Protein AF-A0A257QC44-F1 (afdb_monomer_lite)

pLDDT: mean 83.53, std 12.94, range [48.78, 96.62]

Foldseek 3Di:
DWDWDDDPVDDIDIDDQVVVVVLVVLLVNPDDDGDDPDDDQDPVSVVSRVVSLVVQLVVQPPDDDPDPPDPPDDDPVPDDQGSVNVVDD

Sequence (89 aa):
MLVVFHSKAAAEVLMFEKHALPILIAAGKPYTDTLPARGVITRDQLDAAIAGIEGAISSDTDSAFSDENDDSKAHPISHAVSFRRRAWP

Radius of gyration: 15.79 Å; chains: 1; bounding box: 45×3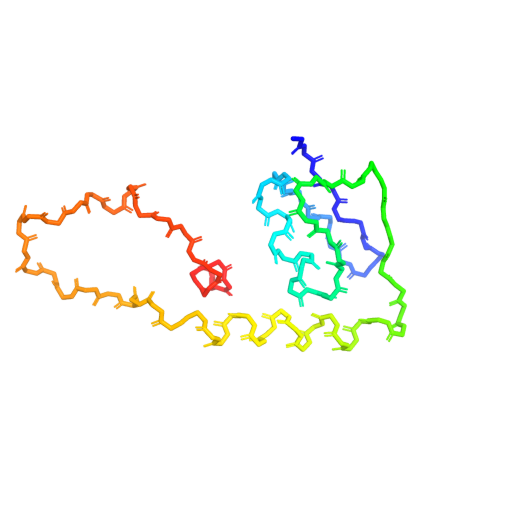0×36 Å

Structure (mmCIF, N/CA/C/O backbone):
data_AF-A0A257QC44-F1
#
_entry.id   AF-A0A257QC44-F1
#
loop_
_atom_site.group_PDB
_atom_site.id
_atom_site.type_symbol
_atom_site.label_atom_id
_atom_site.label_alt_id
_atom_site.label_comp_id
_atom_site.label_asym_id
_atom_site.label_entity_id
_atom_site.label_seq_id
_atom_site.pdbx_PDB_ins_code
_atom_site.Cartn_x
_atom_site.Cartn_y
_atom_site.Cartn_z
_atom_site.occupancy
_atom_site.B_iso_or_equiv
_atom_site.auth_seq_id
_atom_site.auth_comp_id
_atom_site.auth_asym_id
_atom_site.auth_atom_id
_atom_site.pdbx_PDB_model_num
ATOM 1 N N . MET A 1 1 ? 10.552 11.996 3.507 1.00 85.69 1 MET A N 1
ATOM 2 C CA . MET A 1 1 ? 9.966 11.841 4.859 1.00 85.69 1 MET A CA 1
ATOM 3 C C . MET A 1 1 ? 9.970 10.368 5.285 1.00 85.69 1 MET A C 1
ATOM 5 O O . MET A 1 1 ? 10.081 9.506 4.415 1.00 85.69 1 MET A O 1
ATOM 9 N N . LEU A 1 2 ? 9.899 10.061 6.588 1.00 90.69 2 LEU A N 1
ATOM 10 C CA . LEU A 1 2 ? 9.635 8.699 7.084 1.00 90.69 2 LEU A CA 1
ATOM 11 C C . LEU A 1 2 ? 8.133 8.567 7.363 1.00 90.69 2 LEU A C 1
ATOM 13 O O . LEU A 1 2 ? 7.549 9.450 7.985 1.00 90.69 2 LEU A O 1
ATOM 17 N N . VAL A 1 3 ? 7.524 7.487 6.886 1.00 92.69 3 VAL A N 1
ATOM 18 C CA . VAL A 1 3 ? 6.106 7.163 7.061 1.00 92.69 3 VAL A CA 1
ATOM 19 C C . VAL A 1 3 ? 5.993 6.003 8.043 1.00 92.69 3 VAL A C 1
ATOM 21 O O . VAL A 1 3 ? 6.754 5.038 7.955 1.00 92.69 3 VAL A O 1
ATOM 24 N N . VAL A 1 4 ? 5.036 6.106 8.964 1.00 94.50 4 VAL A N 1
ATOM 25 C CA . VAL A 1 4 ? 4.718 5.065 9.945 1.00 94.50 4 VAL A CA 1
ATOM 26 C C . VAL A 1 4 ? 3.323 4.534 9.652 1.00 94.50 4 VAL A C 1
ATOM 28 O O . VAL A 1 4 ? 2.348 5.286 9.688 1.00 94.50 4 VAL A O 1
ATOM 31 N N . PHE A 1 5 ? 3.225 3.242 9.366 1.00 93.31 5 PHE A N 1
ATOM 32 C CA . PHE A 1 5 ? 1.954 2.543 9.243 1.00 93.31 5 PHE A CA 1
ATOM 33 C C . PHE A 1 5 ? 1.609 1.923 10.589 1.00 93.31 5 PHE A C 1
ATOM 35 O O . PHE A 1 5 ? 2.281 0.998 11.046 1.00 93.31 5 PHE A O 1
ATOM 42 N N . 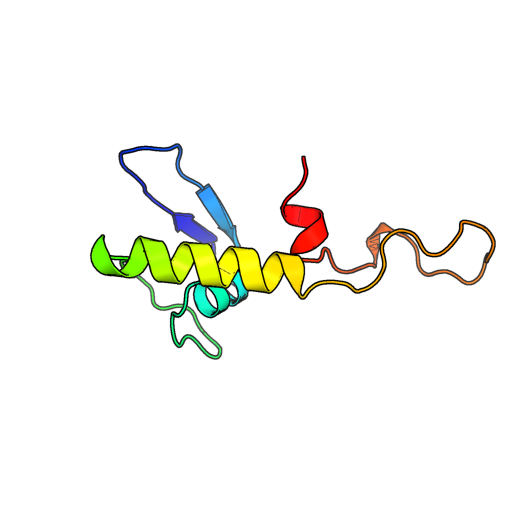HIS A 1 6 ? 0.560 2.443 11.217 1.00 94.62 6 HIS A N 1
ATOM 43 C CA . HIS A 1 6 ? 0.072 1.950 12.496 1.00 94.62 6 HIS A CA 1
ATOM 44 C C . HIS A 1 6 ? -1.112 1.002 12.289 1.00 94.62 6 HIS A C 1
ATOM 46 O O . HIS A 1 6 ? -2.058 1.321 11.566 1.00 94.62 6 HIS A O 1
ATOM 52 N N . SER A 1 7 ? -1.080 -0.149 12.957 1.00 92.06 7 SER A N 1
ATOM 53 C CA . SER A 1 7 ? -2.181 -1.106 12.999 1.00 92.06 7 SER A CA 1
ATOM 54 C C . SER A 1 7 ? -2.307 -1.673 14.403 1.00 92.06 7 SER A C 1
ATOM 56 O O . SER A 1 7 ? -1.314 -1.976 15.052 1.00 92.06 7 SER A O 1
ATOM 58 N N . LYS A 1 8 ? -3.543 -1.873 14.866 1.00 91.62 8 LYS A N 1
ATOM 59 C CA . LYS A 1 8 ? -3.793 -2.535 16.154 1.00 91.62 8 LYS A CA 1
ATOM 60 C C . LYS A 1 8 ? -3.568 -4.051 16.086 1.00 91.62 8 LYS A C 1
ATOM 62 O O . LYS A 1 8 ? -3.430 -4.693 17.120 1.00 91.62 8 LYS A O 1
ATOM 67 N N . ALA A 1 9 ? -3.591 -4.619 14.880 1.00 90.25 9 ALA A N 1
ATOM 68 C CA . ALA A 1 9 ? -3.535 -6.059 14.639 1.00 90.25 9 ALA A CA 1
ATOM 69 C C . ALA A 1 9 ? -2.137 -6.563 14.238 1.00 90.25 9 ALA A C 1
ATOM 71 O O . ALA A 1 9 ? -1.936 -7.770 14.148 1.00 90.25 9 ALA A O 1
ATOM 72 N N . ALA A 1 10 ? -1.187 -5.664 13.971 1.00 89.31 10 ALA A N 1
ATOM 73 C CA . ALA A 1 10 ? 0.141 -6.007 13.473 1.00 89.31 10 ALA A CA 1
ATOM 74 C C . ALA A 1 10 ? 1.197 -5.037 14.014 1.00 89.31 10 ALA A C 1
ATOM 76 O O . ALA A 1 10 ? 0.865 -3.988 14.561 1.00 89.31 10 ALA A O 1
ATOM 77 N N . ALA A 1 11 ? 2.471 -5.391 13.847 1.00 92.75 11 ALA A N 1
ATOM 78 C CA . ALA A 1 11 ? 3.575 -4.494 14.162 1.00 92.75 11 ALA A CA 1
ATOM 79 C C . ALA A 1 11 ? 3.549 -3.242 13.272 1.00 92.75 11 ALA A C 1
ATOM 81 O O . ALA A 1 11 ? 3.060 -3.268 12.139 1.00 92.75 11 ALA A O 1
ATOM 82 N N . GLU A 1 12 ? 4.106 -2.150 13.789 1.00 94.75 12 GLU A N 1
ATOM 83 C CA . GLU A 1 12 ? 4.263 -0.923 13.019 1.00 94.75 12 GLU A CA 1
ATOM 84 C C . GLU A 1 12 ? 5.285 -1.121 11.900 1.00 94.75 12 GLU A C 1
ATOM 86 O O . GLU A 1 12 ? 6.357 -1.694 12.106 1.00 94.75 12 GLU A O 1
ATOM 91 N N . VAL A 1 13 ? 4.957 -0.616 10.711 1.00 91.62 13 VAL A N 1
ATOM 92 C CA . VAL A 1 13 ? 5.863 -0.649 9.561 1.00 91.62 13 VAL A CA 1
ATOM 93 C C . VAL A 1 13 ? 6.388 0.754 9.310 1.00 91.62 13 VAL A C 1
ATOM 95 O O . VAL A 1 13 ? 5.623 1.704 9.136 1.00 91.62 13 VAL A O 1
ATOM 98 N N . LEU A 1 14 ? 7.711 0.873 9.274 1.00 93.44 14 LEU A N 1
ATOM 99 C CA . LEU A 1 14 ? 8.420 2.112 8.986 1.00 93.44 14 LEU A CA 1
ATOM 100 C C . LEU A 1 14 ? 8.935 2.067 7.553 1.00 93.44 14 LEU A C 1
ATOM 102 O O . LEU A 1 14 ? 9.592 1.108 7.151 1.00 93.44 14 LEU A O 1
ATOM 106 N N . MET A 1 15 ? 8.659 3.111 6.777 1.00 91.56 15 MET A N 1
ATOM 107 C CA . MET A 1 15 ? 9.086 3.159 5.384 1.00 91.56 15 MET A CA 1
ATOM 108 C C . MET A 1 15 ? 9.397 4.583 4.936 1.00 91.56 15 MET A C 1
ATOM 110 O O . MET A 1 15 ? 8.725 5.535 5.323 1.00 91.56 15 MET A O 1
ATOM 114 N N . PHE A 1 16 ? 10.401 4.751 4.075 1.00 92.12 16 PHE A N 1
ATOM 115 C CA . PHE A 1 16 ? 10.603 6.032 3.405 1.00 92.12 16 PHE A CA 1
ATOM 116 C C . PHE A 1 16 ? 9.427 6.358 2.482 1.00 92.12 16 PHE A C 1
ATOM 118 O O . PHE A 1 16 ? 8.950 5.511 1.733 1.00 92.12 16 PHE A O 1
ATOM 125 N N . GLU A 1 17 ? 9.027 7.622 2.470 1.00 90.56 17 GLU A N 1
ATOM 126 C CA . GLU A 1 17 ? 7.936 8.164 1.655 1.00 90.56 17 GLU A CA 1
ATOM 127 C C . GLU A 1 17 ? 7.990 7.730 0.183 1.00 90.56 17 GLU A C 1
ATOM 129 O O . GLU A 1 17 ? 7.008 7.218 -0.347 1.00 90.56 17 GLU A O 1
ATOM 134 N N . LYS A 1 18 ? 9.174 7.822 -0.439 1.00 89.25 18 LYS A N 1
ATOM 135 C CA . LYS A 1 18 ? 9.421 7.407 -1.833 1.00 89.25 18 LYS A CA 1
ATOM 136 C C . LYS A 1 18 ? 9.078 5.941 -2.126 1.00 89.25 18 LYS A C 1
ATOM 138 O O . LYS A 1 18 ? 8.924 5.557 -3.277 1.00 89.25 18 LYS A O 1
ATOM 143 N N . HIS A 1 19 ? 9.028 5.099 -1.099 1.00 89.25 19 HIS A N 1
ATOM 144 C CA . HIS A 1 19 ? 8.678 3.686 -1.207 1.00 89.25 19 HIS A CA 1
ATOM 145 C C . HIS A 1 19 ? 7.233 3.416 -0.784 1.00 89.25 19 HIS A C 1
ATOM 147 O O . HIS A 1 19 ? 6.621 2.496 -1.316 1.00 89.25 19 HIS A O 1
ATOM 153 N N . ALA A 1 20 ? 6.684 4.236 0.114 1.00 91.31 20 ALA A N 1
ATOM 154 C CA . ALA A 1 20 ? 5.293 4.157 0.545 1.00 91.31 20 ALA A CA 1
ATOM 155 C C . ALA A 1 20 ? 4.320 4.633 -0.544 1.00 91.31 20 ALA A C 1
ATOM 157 O O . ALA A 1 20 ? 3.255 4.044 -0.709 1.00 91.31 20 ALA A O 1
ATOM 158 N N . LEU A 1 21 ? 4.690 5.673 -1.299 1.00 91.12 21 LEU A N 1
ATOM 159 C CA . LEU A 1 21 ? 3.850 6.274 -2.338 1.00 91.12 21 LEU A CA 1
ATOM 160 C C . LEU A 1 21 ? 3.319 5.252 -3.359 1.00 91.12 21 LEU A C 1
ATOM 162 O O . LEU A 1 21 ? 2.100 5.152 -3.489 1.00 91.12 21 LEU A O 1
ATOM 166 N N . PRO A 1 22 ? 4.155 4.424 -4.014 1.00 90.19 22 PRO A N 1
ATOM 167 C CA . PRO A 1 22 ? 3.639 3.477 -4.995 1.00 90.19 22 PRO A CA 1
ATOM 168 C C . PRO A 1 22 ? 2.796 2.354 -4.357 1.00 90.19 22 PRO A C 1
ATOM 170 O O . PRO A 1 22 ? 1.872 1.863 -4.997 1.00 90.19 22 PRO A O 1
ATOM 173 N N . ILE A 1 23 ? 3.042 1.980 -3.090 1.00 91.75 23 ILE A N 1
ATOM 174 C CA . ILE A 1 23 ? 2.195 1.011 -2.363 1.00 91.75 23 ILE A CA 1
ATOM 175 C C . ILE A 1 23 ? 0.807 1.605 -2.113 1.00 91.75 23 ILE A C 1
ATOM 177 O O . ILE A 1 23 ? -0.201 0.931 -2.288 1.00 91.75 23 ILE A O 1
ATOM 181 N N . LEU A 1 24 ? 0.741 2.878 -1.719 1.00 93.06 24 LEU A N 1
ATOM 182 C CA . LEU A 1 24 ? -0.523 3.563 -1.462 1.00 93.06 24 LEU A CA 1
ATOM 183 C C . LEU A 1 24 ? -1.324 3.796 -2.745 1.00 93.06 24 LEU A C 1
ATOM 185 O O . LEU A 1 24 ? -2.546 3.667 -2.717 1.00 93.06 24 LEU A O 1
ATOM 189 N N . ILE A 1 25 ? -0.647 4.078 -3.860 1.00 92.31 25 ILE A N 1
ATOM 190 C CA . ILE A 1 25 ? -1.277 4.142 -5.185 1.00 92.31 25 ILE A CA 1
ATOM 191 C C . ILE A 1 25 ? -1.874 2.782 -5.551 1.00 92.31 25 ILE A C 1
ATOM 193 O O . ILE A 1 25 ? -3.049 2.715 -5.907 1.00 92.31 25 ILE A O 1
ATOM 197 N N . ALA A 1 26 ? -1.109 1.695 -5.392 1.00 92.62 26 ALA A N 1
ATOM 198 C CA . ALA A 1 26 ? -1.607 0.337 -5.617 1.00 92.62 26 ALA A CA 1
ATOM 199 C C . ALA A 1 26 ? -2.787 -0.012 -4.691 1.00 92.62 26 ALA A C 1
ATOM 201 O O . ALA A 1 26 ? -3.735 -0.660 -5.118 1.00 92.62 26 ALA A O 1
ATOM 202 N N . ALA A 1 27 ? -2.787 0.496 -3.456 1.00 93.75 27 ALA A N 1
ATOM 203 C CA . ALA A 1 27 ? -3.893 0.375 -2.506 1.00 93.75 27 ALA A CA 1
ATOM 204 C C . ALA A 1 27 ? -5.131 1.233 -2.860 1.00 93.75 27 ALA A C 1
ATOM 206 O O . ALA A 1 27 ? -6.066 1.327 -2.062 1.00 93.75 27 ALA A O 1
ATOM 207 N N . GLY A 1 28 ? -5.138 1.905 -4.016 1.00 91.44 28 GLY A N 1
ATOM 208 C CA . GLY A 1 28 ? -6.256 2.719 -4.492 1.00 91.44 28 GLY A CA 1
ATOM 209 C C . GLY A 1 28 ? -6.311 4.131 -3.905 1.00 91.44 28 GLY A C 1
ATOM 210 O O . GLY A 1 28 ? -7.352 4.787 -3.987 1.00 91.44 28 GLY A O 1
ATOM 211 N N . LYS A 1 29 ? -5.227 4.631 -3.294 1.00 91.06 29 LYS A N 1
ATOM 212 C CA . LYS A 1 29 ? -5.153 6.030 -2.849 1.00 91.06 29 LYS A CA 1
ATOM 213 C C . LYS A 1 29 ? -4.648 6.916 -3.995 1.00 91.06 29 LYS A C 1
ATOM 215 O O . LYS A 1 29 ? -3.577 6.647 -4.532 1.00 91.06 29 LYS A O 1
ATOM 220 N N . PRO A 1 30 ? -5.357 8.003 -4.350 1.00 85.25 30 PRO A N 1
ATOM 221 C CA . PRO A 1 30 ? -5.028 8.833 -5.508 1.00 85.25 30 PRO A CA 1
ATOM 222 C C . PRO A 1 30 ? -3.917 9.849 -5.189 1.00 85.25 30 PRO A C 1
ATOM 224 O O . PRO A 1 30 ? -4.081 11.050 -5.393 1.00 85.25 30 PRO A O 1
ATOM 227 N N . TYR A 1 31 ? -2.803 9.391 -4.621 1.00 86.75 31 TYR A N 1
ATOM 228 C CA . TYR A 1 31 ? -1.637 10.241 -4.384 1.00 86.75 31 TYR A CA 1
ATOM 229 C C . TYR A 1 31 ? -0.807 10.304 -5.665 1.00 86.75 31 TYR A C 1
ATOM 231 O O . TYR A 1 31 ? -0.518 9.269 -6.253 1.00 86.75 31 TYR A O 1
ATOM 239 N N . THR A 1 32 ? -0.452 11.506 -6.114 1.00 78.12 32 THR A N 1
ATOM 240 C CA . THR A 1 32 ? 0.329 11.691 -7.345 1.00 78.12 32 THR A CA 1
ATOM 241 C C . THR A 1 32 ? 1.811 1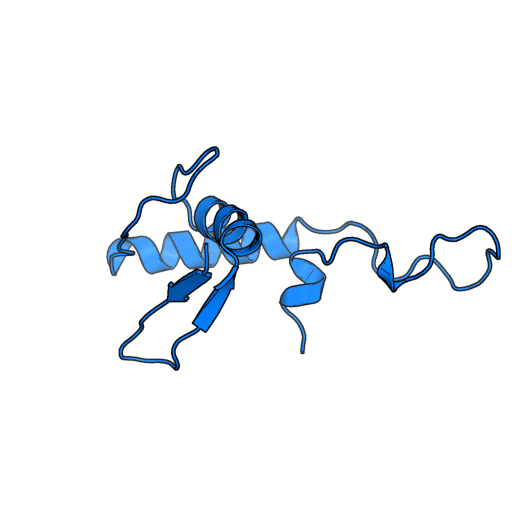1.832 -7.024 1.00 78.12 32 THR A C 1
ATOM 243 O O . THR A 1 32 ? 2.578 10.910 -7.274 1.00 78.12 32 THR A O 1
ATOM 246 N N . ASP A 1 33 ? 2.199 12.939 -6.390 1.00 75.25 33 ASP A N 1
ATOM 247 C CA . ASP A 1 33 ? 3.615 13.293 -6.215 1.00 75.25 33 ASP A CA 1
ATOM 248 C C . ASP A 1 33 ? 4.054 13.378 -4.753 1.00 75.25 33 ASP A C 1
ATOM 250 O O . ASP A 1 33 ? 5.221 13.157 -4.437 1.00 75.25 33 ASP A O 1
ATOM 254 N N . THR A 1 34 ? 3.134 13.708 -3.845 1.00 81.50 34 THR A N 1
ATOM 255 C CA . THR A 1 34 ? 3.455 13.920 -2.429 1.00 81.50 34 THR A CA 1
ATOM 256 C C . THR A 1 34 ? 2.482 13.187 -1.525 1.00 81.50 34 THR A C 1
ATOM 258 O O . THR A 1 34 ? 1.290 13.061 -1.822 1.00 81.50 34 THR A O 1
ATOM 261 N N . LEU A 1 35 ? 3.003 12.685 -0.404 1.00 83.81 35 LEU A N 1
ATOM 262 C CA . LEU A 1 35 ? 2.164 12.101 0.631 1.00 83.81 35 LEU A CA 1
ATOM 263 C C . LEU A 1 35 ? 1.584 13.196 1.538 1.00 83.81 35 LEU A C 1
ATOM 265 O O . LEU A 1 35 ? 2.314 14.091 1.970 1.00 83.81 35 LEU A O 1
ATOM 269 N N . PRO A 1 36 ? 0.297 13.101 1.919 1.00 87.44 36 PRO A N 1
ATOM 270 C CA . PRO A 1 36 ? -0.240 13.942 2.978 1.00 87.44 36 PRO A CA 1
ATOM 271 C C . PRO A 1 36 ? 0.422 13.601 4.321 1.00 87.44 36 PRO A C 1
ATOM 273 O O . PRO A 1 36 ? 0.850 12.472 4.557 1.00 87.44 36 PRO A O 1
ATOM 276 N N . ALA A 1 37 ? 0.432 14.559 5.251 1.00 86.44 37 ALA A N 1
ATOM 277 C CA . ALA A 1 37 ? 1.016 14.362 6.582 1.00 86.44 37 ALA A CA 1
ATOM 278 C C . ALA A 1 37 ? 0.335 13.241 7.397 1.00 86.44 37 ALA A C 1
ATOM 280 O O . ALA A 1 37 ? 0.950 12.670 8.295 1.00 86.44 37 ALA A O 1
ATOM 281 N N . ARG A 1 38 ? -0.944 12.943 7.118 1.00 87.81 38 ARG A N 1
ATOM 282 C CA . ARG A 1 38 ? -1.713 11.847 7.727 1.00 87.81 38 ARG A CA 1
ATOM 283 C C . ARG A 1 38 ? -2.703 11.264 6.723 1.00 87.81 38 ARG A C 1
ATOM 285 O O . ARG A 1 38 ? -3.181 11.965 5.835 1.00 87.81 38 ARG A O 1
ATOM 292 N N . GLY A 1 39 ? -3.061 10.001 6.924 1.00 89.81 39 GLY A N 1
ATOM 293 C CA . GLY A 1 39 ? -4.085 9.306 6.152 1.00 89.81 39 GLY A CA 1
ATOM 294 C C . GLY A 1 39 ? -4.698 8.158 6.948 1.00 89.81 39 GLY A C 1
ATOM 295 O O . GLY A 1 39 ? -4.176 7.771 7.993 1.00 89.81 39 GLY A O 1
ATOM 296 N N . VAL A 1 40 ? -5.815 7.624 6.454 1.00 92.06 40 VAL A N 1
ATOM 297 C CA . VAL A 1 40 ? -6.466 6.436 7.016 1.00 92.06 40 VAL A CA 1
ATOM 298 C C . VAL A 1 40 ? -6.953 5.523 5.888 1.00 92.06 40 VAL A C 1
ATOM 300 O O . VAL A 1 40 ? -7.406 5.993 4.835 1.00 92.06 40 VAL A O 1
ATOM 303 N N . ILE A 1 41 ? -6.841 4.215 6.106 1.00 91.69 41 ILE A N 1
ATOM 304 C CA . ILE A 1 41 ? -7.491 3.181 5.298 1.00 91.69 41 ILE A CA 1
ATOM 305 C C . ILE A 1 41 ? -8.622 2.633 6.161 1.00 91.69 41 ILE A C 1
ATOM 307 O O . ILE A 1 41 ? -8.379 2.136 7.261 1.00 91.69 41 ILE A O 1
ATOM 311 N N . THR A 1 42 ? -9.861 2.811 5.711 1.00 92.75 42 THR A N 1
ATOM 312 C CA . THR A 1 42 ? -11.029 2.315 6.445 1.00 92.75 42 THR A CA 1
ATOM 313 C C . THR A 1 42 ? -11.234 0.832 6.168 1.00 92.75 42 THR A C 1
ATOM 315 O O . THR A 1 42 ? -10.726 0.298 5.185 1.00 92.75 42 THR A O 1
ATOM 318 N N . ARG A 1 43 ? -12.009 0.162 7.025 1.00 92.00 43 ARG A N 1
ATOM 319 C CA . ARG A 1 43 ? -12.299 -1.269 6.883 1.00 92.00 43 ARG A CA 1
ATOM 320 C C . ARG A 1 43 ? -12.860 -1.619 5.503 1.00 92.00 43 ARG A C 1
ATOM 322 O O . ARG A 1 43 ? -12.384 -2.562 4.891 1.00 92.00 43 ARG A O 1
ATOM 329 N N . ASP A 1 44 ? -13.801 -0.825 5.002 1.00 95.44 44 ASP A N 1
ATOM 330 C CA . ASP A 1 44 ? -14.457 -1.073 3.709 1.00 95.44 44 ASP A CA 1
ATOM 331 C C . ASP A 1 44 ? -13.503 -0.905 2.513 1.00 95.44 44 ASP A C 1
ATOM 333 O O . ASP A 1 44 ? -13.790 -1.358 1.411 1.00 95.44 44 ASP A O 1
ATOM 337 N N . GLN A 1 45 ? -12.358 -0.248 2.722 1.00 94.31 45 GLN A N 1
ATOM 338 C CA . GLN A 1 45 ? -11.321 -0.068 1.706 1.00 94.31 45 GLN A CA 1
ATOM 339 C C . GLN A 1 45 ? -10.279 -1.193 1.723 1.00 94.31 45 GLN A C 1
ATOM 341 O O . GLN A 1 45 ? -9.470 -1.256 0.802 1.00 94.31 45 GLN A O 1
ATOM 346 N N . LEU A 1 46 ? -10.264 -2.055 2.749 1.00 92.81 46 LEU A N 1
ATOM 347 C CA . LEU A 1 46 ? -9.208 -3.056 2.927 1.00 92.81 46 LEU A CA 1
ATOM 348 C C . LEU A 1 46 ? -9.195 -4.087 1.801 1.00 92.81 46 LEU A C 1
ATOM 350 O O . LEU A 1 46 ? -8.135 -4.318 1.231 1.00 92.81 46 LEU A O 1
ATOM 354 N N . ASP A 1 47 ? -10.349 -4.651 1.446 1.00 95.81 47 ASP A N 1
ATOM 355 C CA . ASP A 1 47 ? -10.418 -5.706 0.427 1.00 95.81 47 ASP A CA 1
ATOM 356 C C . ASP A 1 47 ? -9.919 -5.195 -0.934 1.00 95.81 47 ASP A C 1
ATOM 358 O O . ASP A 1 47 ? -9.093 -5.831 -1.588 1.00 95.81 47 ASP A O 1
ATOM 362 N N . ALA A 1 48 ? -10.346 -3.990 -1.324 1.00 96.06 48 ALA A N 1
ATOM 363 C CA .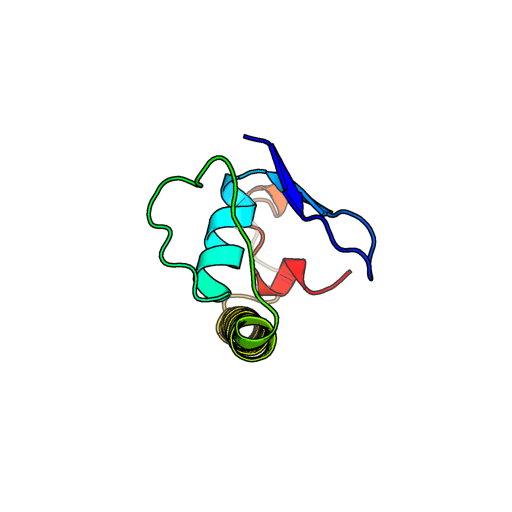 ALA A 1 48 ? -9.891 -3.345 -2.553 1.00 96.06 48 ALA A CA 1
ATOM 364 C C . ALA A 1 48 ? -8.397 -2.980 -2.505 1.00 96.06 48 ALA A C 1
ATOM 366 O O . ALA A 1 48 ? -7.687 -3.155 -3.494 1.00 96.06 48 ALA A O 1
ATOM 367 N N . ALA A 1 49 ? -7.909 -2.498 -1.358 1.00 95.31 49 ALA A N 1
ATOM 368 C CA . ALA A 1 49 ? -6.504 -2.151 -1.177 1.00 95.31 49 ALA A CA 1
ATOM 369 C C . ALA A 1 49 ? -5.589 -3.379 -1.279 1.00 95.31 49 ALA A C 1
ATOM 371 O O . ALA A 1 49 ? -4.554 -3.312 -1.937 1.00 95.31 49 ALA A O 1
ATOM 372 N N . ILE A 1 50 ? -5.978 -4.498 -0.659 1.00 94.25 50 ILE A N 1
ATOM 373 C CA . ILE A 1 50 ? -5.235 -5.762 -0.722 1.00 94.25 50 ILE A CA 1
ATOM 374 C C . ILE A 1 50 ? -5.190 -6.260 -2.167 1.00 94.25 50 ILE A C 1
ATOM 376 O O . ILE A 1 50 ? -4.099 -6.468 -2.696 1.00 94.25 50 ILE A O 1
ATOM 380 N N . ALA A 1 51 ? -6.345 -6.348 -2.834 1.00 96.62 51 ALA A N 1
ATOM 381 C CA . ALA A 1 51 ? -6.421 -6.803 -4.221 1.00 96.62 51 ALA A CA 1
ATOM 382 C C . ALA A 1 51 ? -5.577 -5.933 -5.172 1.00 96.62 51 ALA A C 1
ATOM 384 O O . ALA A 1 51 ? -4.915 -6.449 -6.072 1.00 96.62 51 ALA A O 1
ATOM 385 N N . GLY A 1 52 ? -5.559 -4.613 -4.962 1.00 95.69 52 GLY A N 1
ATOM 386 C CA . GLY A 1 52 ? -4.739 -3.694 -5.749 1.00 95.69 52 GLY A CA 1
ATOM 387 C C . GLY A 1 52 ? -3.233 -3.897 -5.546 1.00 95.69 52 GLY A C 1
ATOM 388 O O . GLY A 1 52 ? -2.476 -3.915 -6.518 1.00 95.69 52 GLY A O 1
ATOM 389 N N . ILE A 1 53 ? -2.791 -4.127 -4.304 1.00 93.62 53 ILE A N 1
ATOM 390 C CA . ILE A 1 53 ? -1.385 -4.433 -3.995 1.00 93.62 53 ILE A CA 1
ATOM 391 C C . ILE A 1 53 ? -0.976 -5.788 -4.591 1.00 93.62 53 ILE A C 1
ATOM 393 O O . ILE A 1 53 ? 0.074 -5.884 -5.226 1.00 93.62 53 ILE A O 1
ATOM 397 N N . GLU A 1 54 ? -1.798 -6.826 -4.437 1.00 94.44 54 GLU A N 1
ATOM 398 C CA . GLU A 1 54 ? -1.548 -8.155 -5.014 1.00 94.44 54 GLU A CA 1
ATOM 399 C C . GLU A 1 54 ? -1.501 -8.115 -6.547 1.00 94.44 54 GLU A C 1
ATOM 401 O O . GLU A 1 54 ? -0.636 -8.741 -7.171 1.00 94.44 54 GLU A O 1
ATOM 406 N N . GLY A 1 55 ? -2.385 -7.324 -7.159 1.00 93.38 55 GLY A N 1
ATOM 407 C CA . GLY A 1 55 ? -2.378 -7.051 -8.592 1.00 93.38 55 GLY A CA 1
ATOM 408 C C . GLY A 1 55 ? -1.083 -6.375 -9.040 1.00 93.38 55 GLY A C 1
ATOM 409 O O . GLY A 1 55 ? -0.455 -6.836 -9.994 1.00 93.38 55 GLY A O 1
ATOM 410 N N . ALA A 1 56 ? -0.629 -5.348 -8.313 1.00 91.00 56 ALA A N 1
ATOM 411 C CA . ALA A 1 56 ? 0.630 -4.662 -8.601 1.00 91.00 56 ALA A CA 1
ATOM 412 C C . ALA A 1 56 ? 1.836 -5.616 -8.520 1.00 91.00 56 ALA A C 1
ATOM 414 O O . ALA A 1 56 ? 2.650 -5.649 -9.442 1.00 91.00 56 ALA A O 1
ATOM 415 N N . ILE A 1 57 ? 1.910 -6.454 -7.479 1.00 90.50 57 ILE A N 1
ATOM 416 C CA . ILE A 1 57 ? 2.957 -7.481 -7.323 1.00 90.50 57 ILE A CA 1
ATOM 417 C C . ILE A 1 57 ? 2.935 -8.481 -8.486 1.00 90.50 57 ILE A C 1
ATOM 419 O O . ILE A 1 57 ? 3.986 -8.869 -8.995 1.00 90.50 57 ILE A O 1
ATOM 423 N N . SER A 1 58 ? 1.745 -8.904 -8.915 1.00 89.81 58 SER A N 1
ATOM 424 C CA . SER A 1 58 ? 1.585 -9.891 -9.988 1.00 89.81 58 SER A CA 1
ATOM 425 C C . SER A 1 58 ? 1.965 -9.326 -11.358 1.00 89.81 58 SER A C 1
ATOM 427 O O . SER A 1 58 ? 2.607 -10.024 -12.146 1.00 89.81 58 SER A O 1
ATOM 429 N N . SER A 1 59 ? 1.595 -8.067 -11.616 1.00 87.31 59 SER A N 1
ATOM 430 C CA . SER A 1 59 ? 1.895 -7.333 -12.853 1.00 87.31 59 SER A CA 1
ATOM 431 C C . SER A 1 59 ? 3.368 -6.954 -13.004 1.00 87.31 59 SER A C 1
ATOM 433 O O . SER A 1 59 ? 3.833 -6.729 -14.118 1.00 87.31 59 SER A O 1
ATOM 435 N N . ASP A 1 60 ? 4.112 -6.922 -11.898 1.00 80.88 60 ASP A N 1
ATOM 436 C CA . ASP A 1 60 ? 5.554 -6.707 -11.880 1.00 80.88 60 ASP A CA 1
ATOM 437 C C . ASP A 1 60 ? 6.272 -7.992 -12.328 1.00 80.88 60 ASP A C 1
ATOM 439 O O . ASP A 1 60 ? 6.762 -8.799 -11.533 1.00 80.88 60 ASP A O 1
ATOM 443 N N . THR A 1 61 ? 6.219 -8.251 -13.636 1.00 69.44 61 THR A N 1
ATOM 444 C CA . THR A 1 61 ? 6.816 -9.419 -14.301 1.00 69.44 61 THR A CA 1
ATOM 445 C C . THR A 1 61 ? 8.242 -9.174 -14.782 1.00 69.44 61 THR A C 1
ATOM 447 O O . THR A 1 61 ? 8.881 -10.118 -15.247 1.00 69.44 61 THR A O 1
ATOM 450 N N . ASP A 1 62 ? 8.757 -7.946 -14.674 1.00 62.47 62 ASP A N 1
ATOM 451 C CA . ASP A 1 62 ? 10.078 -7.612 -15.199 1.00 62.47 62 ASP A CA 1
ATOM 452 C C . ASP A 1 62 ? 11.206 -8.224 -14.351 1.00 62.47 62 ASP A C 1
ATOM 454 O O . ASP A 1 62 ? 11.573 -7.770 -13.267 1.00 62.47 62 ASP A O 1
ATOM 458 N N . SER A 1 63 ? 11.776 -9.280 -14.938 1.00 56.75 63 SER A N 1
ATOM 459 C CA . SER A 1 63 ? 13.126 -9.804 -14.745 1.00 56.75 63 SER A CA 1
ATOM 460 C C . SER A 1 63 ? 13.471 -10.309 -13.339 1.00 56.75 63 SER A C 1
ATOM 462 O O . SER A 1 63 ? 14.397 -9.849 -12.658 1.00 56.75 63 SER A O 1
ATOM 464 N N . ALA A 1 64 ? 12.821 -11.416 -12.993 1.00 52.50 64 ALA A N 1
ATOM 465 C CA . ALA A 1 64 ? 13.537 -12.573 -12.469 1.00 52.50 64 ALA A CA 1
ATOM 466 C C . ALA A 1 64 ? 14.832 -12.813 -13.284 1.00 52.50 64 ALA A C 1
ATOM 468 O O . ALA A 1 64 ? 14.766 -12.933 -14.500 1.00 52.50 64 ALA A O 1
ATOM 469 N N . PHE A 1 65 ? 15.986 -12.830 -12.608 1.00 51.31 65 PHE A N 1
ATOM 470 C CA . PHE A 1 65 ? 17.246 -13.454 -13.040 1.00 51.31 65 PHE A CA 1
ATOM 471 C C . PHE A 1 65 ? 17.542 -13.416 -14.552 1.00 51.31 65 PHE A C 1
ATOM 473 O O . PHE A 1 65 ? 17.339 -14.400 -15.259 1.00 51.31 65 PHE A O 1
ATOM 480 N N . SER A 1 66 ? 18.078 -12.304 -15.063 1.00 48.78 66 SER A N 1
ATOM 481 C CA . SER A 1 66 ? 18.770 -12.362 -16.354 1.00 48.78 66 SER A CA 1
ATOM 482 C C . SER A 1 66 ? 20.026 -13.229 -16.181 1.00 48.78 66 SER A C 1
ATOM 484 O O . SER A 1 66 ? 20.981 -12.788 -15.545 1.00 48.78 66 SER A O 1
ATOM 486 N N . ASP A 1 67 ? 19.973 -14.440 -16.734 1.00 51.22 67 ASP A N 1
ATOM 487 C CA . ASP A 1 67 ? 20.996 -15.494 -16.869 1.00 51.22 67 ASP A CA 1
ATOM 488 C C . ASP A 1 67 ? 22.460 -15.027 -16.691 1.00 51.22 67 ASP A C 1
ATOM 490 O O . ASP A 1 67 ? 22.919 -14.134 -17.400 1.00 51.22 67 ASP A O 1
ATOM 494 N N . GLU A 1 68 ? 23.193 -15.604 -15.738 1.00 51.72 68 GLU A N 1
ATOM 495 C CA . GLU A 1 68 ? 24.470 -15.146 -15.141 1.00 51.72 68 GLU A CA 1
ATOM 496 C C . GLU A 1 68 ? 25.710 -15.051 -16.075 1.00 51.72 68 GLU A C 1
ATOM 498 O O . GLU A 1 68 ? 26.836 -15.089 -15.596 1.00 51.72 68 GLU A O 1
ATOM 503 N N . ASN A 1 69 ? 25.569 -14.877 -17.393 1.00 53.50 69 ASN A N 1
ATOM 504 C CA . ASN A 1 69 ? 26.697 -14.872 -18.340 1.00 53.50 69 ASN A CA 1
ATOM 505 C C . ASN A 1 69 ? 26.748 -13.634 -19.254 1.00 53.50 69 ASN A C 1
ATOM 507 O O . ASN A 1 69 ? 26.713 -13.758 -20.476 1.00 53.50 69 ASN A O 1
ATOM 511 N N . ASP A 1 70 ? 26.837 -12.430 -18.683 1.00 56.75 70 ASP A N 1
ATOM 512 C CA . ASP A 1 70 ? 27.269 -11.247 -19.444 1.00 56.75 70 ASP A CA 1
ATOM 513 C C . ASP A 1 70 ? 28.037 -10.281 -18.528 1.00 56.75 70 ASP A C 1
ATOM 515 O O . ASP A 1 70 ? 27.444 -9.621 -17.669 1.00 56.75 70 ASP A O 1
ATOM 519 N N . ASP A 1 71 ? 29.358 -10.197 -18.722 1.00 60.12 71 ASP A N 1
ATOM 520 C CA . ASP A 1 71 ? 30.279 -9.285 -18.015 1.00 60.12 71 ASP A CA 1
ATOM 521 C C . ASP A 1 71 ? 29.930 -7.794 -18.223 1.00 60.12 71 ASP A C 1
ATOM 523 O O . ASP A 1 71 ? 30.485 -6.915 -17.565 1.00 60.12 71 ASP A O 1
ATOM 527 N N . SER A 1 72 ? 28.977 -7.492 -19.111 1.00 64.31 72 SER A N 1
ATOM 528 C CA . SER A 1 72 ? 28.462 -6.145 -19.382 1.00 64.31 72 SER A CA 1
ATOM 529 C C . SER A 1 72 ? 27.328 -5.711 -18.437 1.00 64.31 72 SER A C 1
ATOM 531 O O . SER A 1 72 ? 26.822 -4.589 -18.549 1.00 64.31 72 SER A O 1
ATOM 533 N N . LYS A 1 73 ? 26.874 -6.578 -17.519 1.00 65.25 73 LYS A N 1
ATOM 534 C CA . LYS A 1 73 ? 25.717 -6.302 -16.652 1.00 65.25 73 LYS A CA 1
ATOM 535 C C . LYS A 1 73 ? 26.040 -5.309 -15.539 1.00 65.25 73 LYS A C 1
ATOM 537 O O . LYS A 1 73 ? 27.001 -5.455 -14.789 1.00 65.25 73 LYS A O 1
ATOM 542 N N . ALA A 1 74 ? 25.164 -4.314 -15.381 1.00 69.81 74 ALA A N 1
ATOM 543 C CA . ALA A 1 74 ? 25.222 -3.380 -14.263 1.00 69.81 74 ALA A CA 1
ATOM 544 C C . ALA A 1 74 ? 25.181 -4.139 -12.925 1.00 69.81 74 ALA A C 1
ATOM 546 O O . ALA A 1 74 ? 24.383 -5.069 -12.766 1.00 69.81 74 ALA A O 1
ATOM 547 N N . HIS A 1 75 ? 26.034 -3.734 -11.976 1.00 75.81 75 HIS A N 1
ATOM 548 C CA . HIS A 1 75 ? 26.155 -4.394 -10.675 1.00 75.81 75 HIS A CA 1
ATOM 549 C C . HIS A 1 75 ? 24.785 -4.597 -10.008 1.00 75.81 75 HIS A C 1
ATOM 551 O O . HIS A 1 75 ? 23.995 -3.660 -9.981 1.00 75.81 75 HIS A O 1
ATOM 557 N N . PRO A 1 76 ? 24.512 -5.752 -9.372 1.00 71.50 76 PRO A N 1
ATOM 558 C CA . PRO A 1 76 ? 23.217 -6.050 -8.745 1.00 71.50 76 PRO A CA 1
ATOM 559 C C . PRO A 1 76 ? 22.665 -4.943 -7.832 1.00 71.50 76 PRO A C 1
ATOM 561 O O . PRO A 1 76 ? 21.456 -4.742 -7.760 1.00 71.50 76 PRO A O 1
ATOM 564 N N . ILE A 1 77 ? 23.547 -4.183 -7.177 1.00 76.69 77 ILE A N 1
ATOM 565 C CA . ILE A 1 77 ? 23.186 -3.082 -6.277 1.00 76.69 77 ILE A CA 1
ATOM 566 C C . ILE A 1 77 ? 22.623 -1.839 -6.987 1.00 76.69 77 ILE A C 1
ATOM 568 O O . ILE A 1 77 ? 21.956 -1.029 -6.349 1.00 76.69 77 ILE A O 1
ATOM 572 N N . SER A 1 78 ? 22.882 -1.663 -8.286 1.00 76.69 78 SER A N 1
ATOM 573 C CA . SER A 1 78 ? 22.336 -0.549 -9.069 1.00 76.69 78 SER A CA 1
ATOM 574 C C . SER A 1 78 ? 20.943 -0.841 -9.630 1.00 76.69 78 SER A C 1
ATOM 576 O O . SER A 1 78 ? 20.298 0.066 -10.157 1.00 76.69 78 SER A O 1
ATOM 578 N N . HIS A 1 79 ? 20.448 -2.076 -9.496 1.00 74.62 79 HIS A N 1
ATOM 579 C CA . HIS A 1 79 ? 19.103 -2.439 -9.929 1.00 74.62 79 HIS A CA 1
ATOM 580 C C . HIS A 1 79 ? 18.060 -1.933 -8.936 1.00 74.62 79 HIS A C 1
ATOM 582 O O . HIS A 1 79 ? 18.186 -2.101 -7.721 1.00 74.62 79 HIS A O 1
ATOM 588 N N . ALA A 1 80 ? 16.979 -1.355 -9.457 1.00 76.56 80 ALA A N 1
ATOM 589 C CA . ALA A 1 80 ? 15.840 -0.992 -8.630 1.00 76.56 80 ALA A CA 1
ATOM 590 C C . ALA A 1 80 ? 15.207 -2.249 -8.008 1.00 76.56 80 ALA A C 1
ATOM 592 O O . ALA A 1 80 ? 15.052 -3.287 -8.653 1.00 76.56 80 ALA A O 1
ATOM 593 N N . VAL A 1 81 ? 14.818 -2.153 -6.735 1.00 80.44 81 VAL A N 1
ATOM 594 C CA . VAL A 1 81 ? 14.096 -3.233 -6.054 1.00 80.44 81 VAL A CA 1
ATOM 595 C C . VAL A 1 81 ? 12.613 -3.118 -6.394 1.00 80.44 81 VAL A C 1
ATOM 597 O O . VAL A 1 81 ? 11.934 -2.208 -5.896 1.00 80.44 81 VAL A O 1
ATOM 600 N N . SER A 1 82 ? 12.147 -4.047 -7.226 1.00 83.31 82 SER A N 1
ATOM 601 C CA . SER A 1 82 ? 10.771 -4.145 -7.717 1.00 83.31 82 SER A CA 1
ATOM 602 C C . SER A 1 82 ? 9.773 -4.529 -6.609 1.00 83.31 82 SER A C 1
ATOM 604 O O . SER A 1 82 ? 10.174 -4.940 -5.515 1.00 83.31 82 SER A O 1
ATOM 606 N N . PHE A 1 83 ? 8.472 -4.379 -6.865 1.00 84.44 83 PHE A N 1
ATOM 607 C CA . PHE A 1 83 ? 7.411 -4.788 -5.936 1.00 84.44 83 PHE A CA 1
ATOM 608 C C . PHE A 1 83 ? 7.446 -6.281 -5.670 1.00 84.44 83 PHE A C 1
ATOM 610 O O . PHE A 1 83 ? 7.388 -6.697 -4.513 1.00 84.44 83 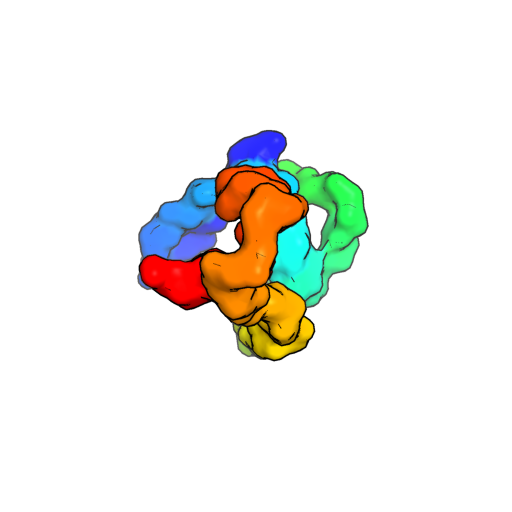PHE A O 1
ATOM 617 N N . ARG A 1 84 ? 7.614 -7.062 -6.740 1.00 85.00 84 ARG A N 1
ATOM 618 C CA . ARG A 1 84 ? 7.783 -8.504 -6.672 1.00 85.00 84 ARG A CA 1
ATOM 619 C C . ARG A 1 84 ? 8.914 -8.834 -5.710 1.00 85.00 84 ARG A C 1
ATOM 621 O O . ARG A 1 84 ? 8.663 -9.454 -4.693 1.00 85.00 84 ARG A O 1
ATOM 628 N N . ARG A 1 85 ? 10.125 -8.310 -5.919 1.00 83.69 85 ARG A N 1
ATOM 629 C CA . ARG A 1 85 ? 11.280 -8.615 -5.052 1.00 83.69 85 ARG A CA 1
ATOM 630 C C . ARG A 1 85 ? 11.077 -8.234 -3.576 1.00 83.69 85 ARG A C 1
ATOM 632 O O . ARG A 1 85 ? 11.652 -8.888 -2.720 1.00 83.69 85 ARG A O 1
ATOM 639 N N . ARG A 1 86 ? 10.265 -7.216 -3.264 1.00 83.06 86 ARG A N 1
ATOM 640 C CA . ARG A 1 86 ? 9.949 -6.816 -1.873 1.00 83.06 86 ARG A CA 1
ATOM 641 C C . ARG A 1 86 ? 8.943 -7.732 -1.178 1.00 83.06 86 ARG A C 1
ATOM 643 O O . ARG A 1 86 ? 8.846 -7.680 0.043 1.00 83.06 86 ARG A O 1
ATOM 650 N N . ALA A 1 87 ? 8.162 -8.495 -1.938 1.00 84.00 87 ALA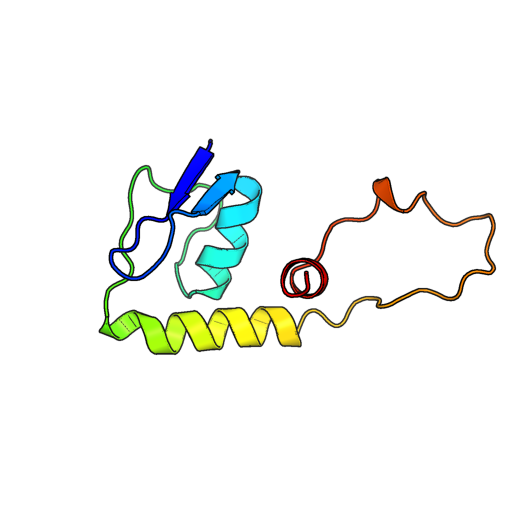 A N 1
ATOM 651 C CA . ALA A 1 87 ? 7.120 -9.362 -1.401 1.00 84.00 87 ALA A CA 1
ATOM 652 C C . ALA A 1 87 ? 7.659 -10.709 -0.884 1.00 84.00 87 ALA A C 1
ATOM 654 O O . ALA A 1 87 ? 6.942 -11.398 -0.161 1.00 84.00 87 ALA A O 1
ATOM 655 N N . TRP A 1 88 ? 8.903 -11.076 -1.221 1.00 76.38 88 TRP A N 1
ATOM 656 C CA . TRP A 1 88 ? 9.573 -12.268 -0.692 1.00 76.38 88 TRP A CA 1
ATOM 657 C C . TRP A 1 88 ? 10.641 -11.892 0.354 1.00 76.38 88 TRP A C 1
ATOM 659 O O . TRP A 1 88 ? 11.308 -10.870 0.171 1.00 76.38 88 TRP A O 1
ATOM 669 N N . PRO A 1 89 ? 10.796 -12.687 1.434 1.00 61.38 89 PRO A N 1
ATOM 670 C CA . PRO A 1 89 ? 11.870 -12.532 2.421 1.00 61.38 89 PRO A CA 1
ATOM 671 C C . PRO A 1 89 ? 13.266 -12.821 1.860 1.00 61.38 89 PRO A C 1
ATOM 673 O O . PRO A 1 89 ? 13.376 -13.703 0.976 1.00 61.38 89 PRO A O 1
#

Secondary structure (DSSP, 8-state):
-EEEE--SSS--EEEEHHHHHHHHHHTT----S---S-----HHHHHHHHHHHHHHHHH--S-S---S--TTSPPGGGS---HHHHH--